Protein AF-A0A537ZPA5-F1 (afdb_monomer_lite)

Foldseek 3Di:
DQADQPVVVVDPDRQQQDDDPNGGLLVLVQVQCVVVPDPADEAEHAPVCQVVPPPHHYQHQPDCPDDVSSVVSCVVGNPDDPDDDDDDSNCSPRHNVVSVVQVVVCVVVVDPDTDDDDDDPDPVVDDDQDADPVRHGD

pLDDT: mean 92.83, std 4.72, range [70.25, 97.94]

Structure (mmCIF, N/CA/C/O backbone):
data_AF-A0A537ZPA5-F1
#
_entry.id   AF-A0A537ZPA5-F1
#
loop_
_atom_site.group_PDB
_atom_site.id
_atom_site.type_symbol
_atom_site.label_atom_id
_atom_site.label_alt_id
_atom_site.label_comp_id
_atom_site.label_asym_id
_atom_site.label_entity_id
_atom_site.label_seq_id
_atom_site.pdbx_PDB_ins_code
_atom_site.Cartn_x
_atom_site.Cartn_y
_atom_site.Cartn_z
_atom_site.occupancy
_atom_site.B_iso_or_equiv
_atom_site.auth_seq_id
_atom_site.auth_comp_id
_atom_site.auth_asym_id
_atom_site.auth_atom_id
_atom_site.pdbx_PDB_model_num
ATOM 1 N N . MET A 1 1 ? 1.629 1.589 -2.776 1.00 92.31 1 MET A N 1
ATOM 2 C CA . MET A 1 1 ? 3.086 1.788 -2.578 1.00 92.31 1 MET A CA 1
ATOM 3 C C . MET A 1 1 ? 3.888 0.804 -3.419 1.00 92.31 1 MET A C 1
ATOM 5 O O . MET A 1 1 ? 3.885 -0.378 -3.099 1.00 92.31 1 MET A O 1
ATOM 9 N N . ALA A 1 2 ? 4.554 1.269 -4.479 1.00 87.06 2 ALA A N 1
ATOM 10 C CA . ALA A 1 2 ? 5.313 0.451 -5.435 1.00 87.06 2 ALA A CA 1
ATOM 11 C C . ALA A 1 2 ? 6.733 0.989 -5.750 1.00 87.06 2 ALA A C 1
ATOM 13 O O . ALA A 1 2 ? 7.391 0.494 -6.665 1.00 87.06 2 ALA A O 1
ATOM 14 N N . ALA A 1 3 ? 7.244 1.956 -4.980 1.00 84.25 3 ALA A N 1
ATOM 15 C CA . ALA A 1 3 ? 8.538 2.607 -5.227 1.00 84.25 3 ALA A CA 1
ATOM 16 C C . ALA A 1 3 ? 9.764 1.919 -4.592 1.00 84.25 3 ALA A C 1
ATOM 18 O O . ALA A 1 3 ? 10.905 2.276 -4.877 1.00 84.25 3 ALA A O 1
ATOM 19 N N . GLY A 1 4 ? 9.558 0.915 -3.733 1.00 82.31 4 GLY A N 1
ATOM 20 C CA . GLY A 1 4 ? 10.661 0.224 -3.061 1.00 82.31 4 GLY A CA 1
ATOM 21 C C . GLY A 1 4 ? 11.538 -0.589 -4.022 1.00 82.31 4 GLY A C 1
ATOM 22 O O . GLY A 1 4 ? 11.024 -1.368 -4.823 1.00 82.31 4 GLY A O 1
ATOM 23 N N . GLN A 1 5 ? 12.863 -0.487 -3.863 1.00 74.12 5 GLN A N 1
ATOM 24 C CA . GLN A 1 5 ? 13.855 -1.130 -4.742 1.00 74.12 5 GLN A CA 1
ATOM 25 C C . GLN A 1 5 ? 13.813 -2.666 -4.746 1.00 74.12 5 GLN A C 1
ATOM 27 O O . GLN A 1 5 ? 14.264 -3.294 -5.695 1.00 74.12 5 GLN A O 1
ATOM 32 N N . GLY A 1 6 ? 13.290 -3.300 -3.690 1.00 81.62 6 GLY A N 1
ATOM 33 C CA . GLY A 1 6 ? 13.121 -4.756 -3.667 1.00 81.62 6 GLY A CA 1
ATOM 34 C C . GLY A 1 6 ? 14.429 -5.552 -3.748 1.00 81.62 6 GLY A C 1
ATOM 35 O O . GLY A 1 6 ? 14.418 -6.658 -4.268 1.00 81.62 6 GLY A O 1
ATOM 36 N N . THR A 1 7 ? 15.540 -5.035 -3.216 1.00 84.81 7 THR A N 1
ATOM 37 C CA . THR A 1 7 ? 16.900 -5.611 -3.348 1.00 84.81 7 THR A CA 1
ATOM 38 C C . THR A 1 7 ? 17.012 -7.096 -2.981 1.00 84.81 7 THR A C 1
ATOM 40 O O . THR A 1 7 ? 17.764 -7.839 -3.608 1.00 84.81 7 THR A O 1
ATOM 43 N N . ARG A 1 8 ? 16.209 -7.568 -2.018 1.00 89.44 8 ARG A N 1
ATOM 44 C CA . ARG A 1 8 ? 16.119 -8.988 -1.628 1.00 89.44 8 ARG A CA 1
ATOM 45 C C . ARG A 1 8 ? 15.651 -9.914 -2.760 1.00 89.44 8 ARG A C 1
ATOM 47 O O . ARG A 1 8 ? 15.945 -11.101 -2.705 1.00 89.44 8 ARG A O 1
ATOM 54 N N . MET A 1 9 ? 14.983 -9.378 -3.785 1.00 90.88 9 MET A N 1
ATOM 55 C CA . MET A 1 9 ? 14.563 -10.118 -4.981 1.00 90.88 9 MET A CA 1
ATOM 56 C C . MET A 1 9 ? 15.737 -10.500 -5.887 1.00 90.88 9 MET A C 1
ATOM 58 O O . MET A 1 9 ? 15.579 -11.403 -6.701 1.00 90.88 9 MET A O 1
ATOM 62 N N . LYS A 1 10 ? 16.892 -9.817 -5.777 1.00 91.44 10 LYS A N 1
ATOM 63 C CA . LYS A 1 10 ? 18.073 -10.025 -6.641 1.00 91.44 10 LYS A CA 1
ATOM 64 C C . LYS A 1 10 ? 17.713 -10.058 -8.137 1.00 91.44 10 LYS A C 1
ATOM 66 O O . LYS A 1 10 ? 18.187 -10.906 -8.885 1.00 91.44 10 LYS A O 1
ATOM 71 N N . SER A 1 11 ? 16.847 -9.137 -8.552 1.00 91.81 11 SER A N 1
ATOM 72 C CA . SER A 1 11 ? 16.268 -9.056 -9.893 1.00 91.81 11 SER A CA 1
ATOM 73 C C . SER A 1 11 ? 16.442 -7.647 -10.448 1.00 91.81 11 SER A C 1
ATOM 75 O O . SER A 1 11 ? 16.362 -6.676 -9.697 1.00 91.81 11 SER A O 1
ATOM 77 N N . ALA A 1 12 ? 16.651 -7.536 -11.761 1.00 89.38 12 ALA A N 1
ATOM 78 C CA . ALA A 1 12 ? 16.603 -6.252 -12.464 1.00 89.38 12 ALA A CA 1
ATOM 79 C C . ALA A 1 12 ? 15.161 -5.735 -12.621 1.00 89.38 12 ALA A C 1
ATOM 81 O O . ALA A 1 12 ? 14.946 -4.543 -12.818 1.00 89.38 12 ALA A O 1
ATOM 82 N N . THR A 1 13 ? 14.167 -6.625 -12.522 1.00 90.56 13 THR A N 1
ATOM 83 C CA . THR A 1 13 ? 12.751 -6.247 -12.530 1.00 90.56 13 THR A CA 1
ATOM 84 C C . THR A 1 13 ? 12.359 -5.720 -11.146 1.00 90.56 13 THR A C 1
ATOM 86 O O . THR A 1 13 ? 12.564 -6.429 -10.155 1.00 90.56 13 THR A O 1
ATOM 89 N N . PRO A 1 14 ? 11.767 -4.515 -11.036 1.00 91.56 14 PRO A N 1
ATOM 90 C CA . PRO A 1 14 ? 11.243 -4.014 -9.770 1.00 91.56 14 PRO A CA 1
ATOM 91 C C . PRO A 1 14 ? 10.267 -5.006 -9.132 1.00 91.56 14 PRO A C 1
ATOM 93 O O . PRO A 1 14 ? 9.397 -5.546 -9.814 1.00 91.56 14 PRO A O 1
ATOM 96 N N . LYS A 1 15 ? 10.365 -5.214 -7.810 1.00 92.94 15 LYS A N 1
ATOM 97 C CA . LYS A 1 15 ? 9.570 -6.216 -7.066 1.00 92.94 15 LYS A CA 1
ATOM 98 C C . LYS A 1 15 ? 8.087 -6.205 -7.448 1.00 92.94 15 LYS A C 1
ATOM 100 O O . LYS A 1 15 ? 7.532 -7.249 -7.750 1.00 92.94 15 LYS A O 1
ATOM 105 N N . HIS A 1 16 ? 7.457 -5.034 -7.466 1.00 93.31 16 HIS A N 1
ATOM 106 C CA . HIS A 1 16 ? 6.016 -4.892 -7.702 1.00 93.31 16 HIS A CA 1
ATOM 107 C C . HIS A 1 16 ? 5.591 -5.198 -9.153 1.00 93.31 16 HIS A C 1
ATOM 109 O O . HIS A 1 16 ? 4.405 -5.384 -9.413 1.00 93.31 16 HIS A O 1
ATOM 115 N N . LEU A 1 17 ? 6.544 -5.279 -10.089 1.00 95.00 17 LEU A N 1
ATOM 116 C CA . LEU A 1 17 ? 6.311 -5.631 -11.492 1.00 95.00 17 LEU A CA 1
ATOM 117 C C . LEU A 1 17 ? 6.540 -7.120 -11.784 1.00 95.00 17 LEU A C 1
ATOM 119 O O . LEU A 1 17 ? 6.245 -7.567 -12.889 1.00 95.00 17 LEU A O 1
ATOM 123 N N . HIS A 1 18 ? 7.031 -7.903 -10.816 1.00 95.81 18 HIS A N 1
ATOM 124 C CA . HIS A 1 18 ? 7.138 -9.350 -10.996 1.00 95.81 18 HIS A CA 1
ATOM 125 C C . HIS A 1 18 ? 5.753 -9.972 -11.249 1.00 95.81 18 HIS A C 1
ATOM 127 O O . HIS A 1 18 ? 4.782 -9.580 -10.591 1.00 95.81 18 HIS A O 1
ATOM 133 N N . PRO A 1 19 ? 5.649 -10.946 -12.171 1.00 95.69 19 PRO A N 1
ATOM 134 C C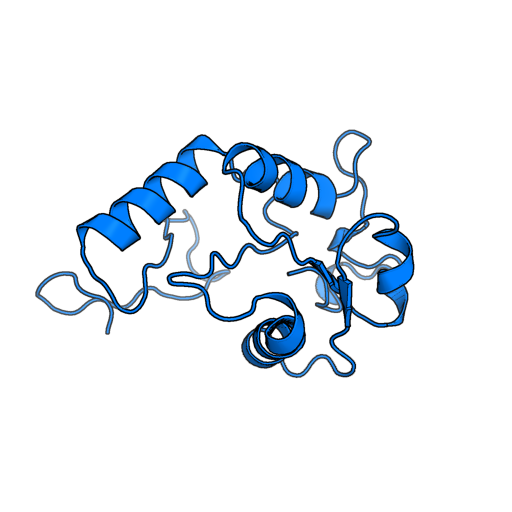A . PRO A 1 19 ? 4.387 -11.601 -12.462 1.00 95.69 19 PRO A CA 1
ATOM 135 C C . PRO A 1 19 ? 4.006 -12.597 -11.359 1.00 95.69 19 PRO A C 1
ATOM 137 O O . PRO A 1 19 ? 4.829 -13.380 -10.887 1.00 95.69 19 PRO A O 1
ATOM 140 N N . LEU A 1 20 ? 2.725 -12.612 -11.009 1.00 96.06 20 LEU A N 1
ATOM 141 C CA . LEU A 1 20 ? 2.061 -13.615 -10.190 1.00 96.06 20 LEU A CA 1
ATOM 142 C C . LEU A 1 20 ? 0.731 -13.966 -10.863 1.00 96.06 20 LEU A C 1
ATOM 144 O O . LEU A 1 20 ? -0.131 -13.101 -11.023 1.00 96.06 20 LEU A O 1
ATOM 148 N N . LEU A 1 21 ? 0.583 -15.230 -11.275 1.00 95.75 21 LEU A N 1
ATOM 149 C CA . LEU A 1 21 ? -0.604 -15.736 -11.983 1.00 95.75 21 LEU A CA 1
ATOM 150 C C . LEU A 1 21 ? -0.979 -14.887 -13.219 1.00 95.75 21 LEU A C 1
ATOM 152 O O . LEU A 1 21 ? -2.143 -14.572 -13.451 1.00 95.75 21 LEU A O 1
ATOM 156 N N . GLY A 1 22 ? 0.028 -14.486 -14.004 1.00 94.94 22 GLY A N 1
ATOM 157 C CA . GLY A 1 22 ? -0.157 -13.735 -15.255 1.00 94.94 22 GLY A CA 1
ATOM 158 C C . GLY A 1 22 ? -0.438 -12.236 -15.094 1.00 94.94 22 GLY A C 1
ATOM 159 O O . GLY A 1 22 ? -0.647 -11.559 -16.095 1.00 94.94 22 GLY A O 1
ATOM 160 N N . ARG A 1 23 ? -0.424 -11.702 -13.867 1.00 94.75 23 ARG A N 1
ATOM 161 C CA . ARG A 1 23 ? -0.587 -10.267 -13.564 1.00 94.75 23 ARG A CA 1
ATOM 162 C C . ARG A 1 23 ? 0.601 -9.757 -12.764 1.00 94.75 23 ARG A C 1
ATOM 164 O O . ARG A 1 23 ? 1.264 -10.550 -12.101 1.00 94.75 23 ARG A O 1
ATOM 171 N N . ARG A 1 24 ? 0.887 -8.456 -12.781 1.00 95.88 24 ARG A N 1
ATOM 172 C CA . ARG A 1 24 ? 1.970 -7.909 -11.947 1.00 95.88 24 ARG A CA 1
ATOM 173 C C . ARG A 1 24 ? 1.551 -7.965 -10.482 1.00 95.88 24 ARG A C 1
ATOM 175 O O . ARG A 1 24 ? 0.369 -7.821 -10.176 1.00 95.88 24 ARG A O 1
ATOM 182 N N . LEU A 1 25 ? 2.502 -8.120 -9.562 1.00 95.69 25 LEU A N 1
ATOM 183 C CA . LEU A 1 25 ? 2.211 -8.090 -8.122 1.00 95.69 25 LEU A CA 1
ATOM 184 C C . LEU A 1 25 ? 1.414 -6.841 -7.711 1.00 95.69 25 LEU A C 1
ATOM 186 O O . LEU A 1 25 ? 0.449 -6.957 -6.959 1.00 95.69 25 LEU A O 1
ATOM 190 N N . ALA A 1 26 ? 1.757 -5.677 -8.269 1.00 96.19 26 ALA A N 1
ATOM 191 C CA . ALA A 1 26 ? 1.044 -4.432 -8.009 1.00 96.19 26 ALA A CA 1
ATOM 192 C C . ALA A 1 26 ? -0.421 -4.449 -8.457 1.00 96.19 26 ALA A C 1
ATOM 194 O O . ALA A 1 26 ? -1.257 -3.844 -7.787 1.00 96.19 26 ALA A O 1
ATOM 195 N N . ASP A 1 27 ? -0.741 -5.151 -9.548 1.00 96.50 27 ASP A N 1
ATOM 196 C CA . ASP A 1 27 ? -2.104 -5.197 -10.084 1.00 96.50 27 ASP A CA 1
ATOM 197 C C . ASP A 1 27 ? -3.056 -5.854 -9.089 1.00 96.50 27 ASP A C 1
ATOM 199 O O . ASP A 1 27 ? -4.181 -5.400 -8.931 1.00 96.50 27 ASP A O 1
ATOM 203 N N . TRP A 1 28 ? -2.600 -6.864 -8.343 1.00 97.50 28 TRP A N 1
ATOM 204 C CA . TRP A 1 28 ? -3.413 -7.495 -7.302 1.00 97.50 28 TRP A CA 1
ATOM 205 C C . TRP A 1 28 ? -3.820 -6.510 -6.201 1.00 97.50 28 TRP A C 1
ATOM 207 O O . TRP A 1 28 ? -4.973 -6.505 -5.779 1.00 97.50 28 TRP A O 1
ATOM 217 N N . ALA A 1 29 ? -2.905 -5.637 -5.772 1.00 96.12 29 ALA A N 1
ATOM 218 C CA . ALA A 1 29 ? -3.213 -4.608 -4.781 1.00 96.12 29 ALA A CA 1
ATOM 219 C C . ALA A 1 29 ? -4.128 -3.511 -5.353 1.00 96.12 29 ALA A C 1
ATOM 221 O O . ALA A 1 29 ? -5.045 -3.062 -4.671 1.00 96.12 29 ALA A O 1
ATOM 222 N N . ILE A 1 30 ? -3.906 -3.101 -6.606 1.00 96.50 30 ILE A N 1
ATOM 223 C CA . ILE A 1 30 ? -4.742 -2.108 -7.293 1.00 96.50 30 ILE A CA 1
ATOM 224 C C . ILE A 1 30 ? -6.180 -2.629 -7.425 1.00 96.50 30 ILE A C 1
ATOM 226 O O . ILE A 1 30 ? -7.120 -1.949 -7.021 1.00 96.50 30 ILE A O 1
ATOM 230 N N . GLU A 1 31 ? -6.355 -3.859 -7.907 1.00 96.38 31 GLU A N 1
ATOM 231 C CA . GLU A 1 31 ? -7.668 -4.497 -8.055 1.00 96.38 31 GLU A CA 1
ATOM 232 C C . GLU A 1 31 ? -8.347 -4.785 -6.708 1.00 96.38 31 GLU A C 1
ATOM 234 O O . GLU A 1 31 ? -9.572 -4.809 -6.633 1.00 96.38 31 GLU A O 1
ATOM 239 N N . ALA A 1 32 ? -7.584 -4.954 -5.623 1.00 97.31 32 ALA A N 1
ATOM 240 C CA . ALA A 1 32 ? -8.154 -5.055 -4.282 1.00 97.31 32 ALA A CA 1
ATOM 241 C C . ALA A 1 32 ? -8.729 -3.716 -3.783 1.00 97.31 32 ALA A C 1
ATOM 243 O O . ALA A 1 32 ? -9.700 -3.716 -3.026 1.00 97.31 32 ALA A O 1
ATOM 244 N N . VAL A 1 33 ? -8.145 -2.587 -4.200 1.00 97.38 33 VAL A N 1
ATOM 245 C CA . VAL A 1 33 ? -8.557 -1.238 -3.781 1.00 97.38 33 VAL A CA 1
ATOM 246 C C . VAL A 1 33 ? -9.681 -0.680 -4.655 1.00 97.38 33 VAL A C 1
ATOM 248 O O . VAL A 1 33 ? -10.583 -0.047 -4.118 1.00 97.38 33 VAL A O 1
ATOM 251 N N . ARG A 1 34 ? -9.683 -0.920 -5.976 1.00 96.56 34 ARG A N 1
ATOM 252 C CA . ARG A 1 34 ? -10.684 -0.341 -6.904 1.00 96.56 34 ARG A CA 1
ATOM 253 C C . ARG A 1 34 ? -12.146 -0.471 -6.441 1.00 96.56 34 ARG A C 1
ATOM 255 O O . ARG A 1 34 ? -12.850 0.529 -6.522 1.00 96.56 34 ARG A O 1
ATOM 262 N N . PRO A 1 35 ? -12.623 -1.624 -5.925 1.00 97.75 35 PRO A N 1
ATOM 263 C CA . PRO A 1 35 ? -14.020 -1.777 -5.511 1.00 97.75 35 PRO A CA 1
ATOM 264 C C . PRO A 1 35 ? -14.413 -0.966 -4.270 1.00 97.75 35 PRO A C 1
ATOM 266 O O . PRO A 1 35 ? -15.580 -0.990 -3.884 1.00 97.75 35 PRO A O 1
ATOM 269 N N . LEU A 1 36 ? -13.457 -0.323 -3.590 1.00 96.69 36 LEU A N 1
ATOM 270 C CA . LEU A 1 36 ? -13.742 0.625 -2.511 1.00 96.69 36 LEU A CA 1
ATOM 271 C C . LEU A 1 36 ? -14.136 2.007 -3.053 1.00 96.69 36 LEU A C 1
ATOM 273 O O . LEU A 1 36 ? -14.576 2.828 -2.260 1.00 96.69 36 LEU A O 1
ATOM 277 N N . GLU A 1 37 ? -13.980 2.239 -4.362 1.00 95.88 37 GLU A N 1
ATOM 278 C CA . GLU A 1 37 ? -14.337 3.485 -5.051 1.00 95.88 37 GLU A CA 1
ATOM 279 C C . GLU A 1 37 ? -13.716 4.731 -4.389 1.00 95.88 37 GLU A C 1
ATOM 281 O O . GLU A 1 37 ? -14.438 5.646 -4.003 1.00 95.88 37 GLU A O 1
ATOM 286 N N . PRO A 1 38 ? -12.378 4.777 -4.205 1.00 95.06 38 PRO A N 1
ATOM 287 C CA . PRO A 1 38 ? -11.743 5.952 -3.624 1.00 95.06 38 PRO A CA 1
ATOM 288 C C . PRO A 1 38 ? -11.832 7.148 -4.581 1.00 95.06 38 PRO A C 1
ATOM 290 O O . PRO A 1 38 ? -11.651 6.980 -5.790 1.00 95.06 38 PRO A O 1
ATOM 293 N N . ASP A 1 39 ? -11.995 8.355 -4.035 1.00 94.00 39 ASP A N 1
ATOM 294 C CA . ASP A 1 39 ? -11.972 9.606 -4.814 1.00 94.00 39 ASP A CA 1
ATOM 295 C C . ASP A 1 39 ? -10.654 9.767 -5.589 1.00 94.00 39 ASP A C 1
ATOM 297 O O . ASP A 1 39 ? -10.620 10.245 -6.725 1.00 94.00 39 ASP A O 1
ATOM 301 N N . HIS A 1 40 ? -9.557 9.296 -4.985 1.00 94.56 40 HIS A N 1
ATOM 302 C CA . HIS A 1 40 ? -8.219 9.310 -5.558 1.00 94.56 40 HIS A CA 1
ATOM 303 C C . HIS A 1 40 ? -7.552 7.934 -5.440 1.00 94.56 40 HIS A C 1
ATOM 305 O O . HIS A 1 40 ? -7.400 7.384 -4.348 1.00 94.56 40 HIS A O 1
ATOM 311 N N . LEU A 1 41 ? -7.081 7.391 -6.568 1.00 95.88 41 LEU A N 1
ATOM 312 C CA . LEU A 1 41 ? -6.277 6.168 -6.620 1.00 95.88 41 LEU A CA 1
ATOM 313 C C . LEU A 1 41 ? -4.876 6.485 -7.148 1.00 95.88 41 LEU A C 1
ATOM 315 O O . LEU A 1 41 ? -4.670 6.603 -8.355 1.00 95.88 41 LEU A O 1
ATOM 319 N N . VAL A 1 42 ? -3.910 6.597 -6.235 1.00 97.38 42 VAL A N 1
ATOM 320 C CA . VAL A 1 42 ? -2.538 7.020 -6.552 1.00 97.38 42 VAL A CA 1
ATOM 321 C C . VAL A 1 42 ? -1.555 5.866 -6.376 1.00 97.38 42 VAL A C 1
ATOM 323 O O . VAL A 1 42 ? -1.427 5.279 -5.297 1.00 97.38 42 VAL A O 1
ATOM 326 N N . VAL A 1 43 ? -0.801 5.556 -7.430 1.00 97.44 43 VAL A N 1
ATOM 327 C CA . VAL A 1 43 ? 0.309 4.603 -7.366 1.00 97.44 43 VAL A CA 1
ATOM 328 C C . VAL A 1 43 ? 1.607 5.360 -7.124 1.00 97.44 43 VAL A C 1
ATOM 330 O O . VAL A 1 43 ? 2.066 6.117 -7.969 1.00 97.44 43 VAL A O 1
ATOM 333 N N . VAL A 1 44 ? 2.244 5.123 -5.978 1.00 97.06 44 VAL A N 1
ATOM 334 C CA . VAL A 1 44 ? 3.596 5.640 -5.725 1.00 97.06 44 VAL A CA 1
ATOM 335 C C . VAL A 1 44 ? 4.632 4.718 -6.366 1.00 97.06 44 VAL A C 1
ATOM 337 O O . VAL A 1 44 ? 4.725 3.560 -5.953 1.00 97.06 44 VAL A O 1
ATOM 340 N N . ALA A 1 45 ? 5.426 5.205 -7.317 1.00 96.25 45 ALA A N 1
ATOM 341 C CA . ALA A 1 45 ? 6.434 4.431 -8.048 1.00 96.25 45 ALA A CA 1
ATOM 342 C C . ALA A 1 45 ? 7.811 5.119 -8.044 1.00 96.25 45 ALA A C 1
ATOM 344 O O . ALA A 1 45 ? 7.922 6.315 -7.779 1.00 96.25 45 ALA A O 1
ATOM 345 N N . SER A 1 46 ? 8.873 4.359 -8.327 1.00 93.88 46 SER A N 1
ATOM 346 C CA . SER A 1 46 ? 10.191 4.944 -8.604 1.00 93.88 46 SER A CA 1
ATOM 347 C C . SER A 1 46 ? 10.215 5.526 -10.026 1.00 93.88 46 SER A C 1
ATOM 349 O O . SER A 1 46 ? 9.397 5.111 -10.853 1.00 93.88 46 SER A O 1
ATOM 351 N N . PRO A 1 47 ? 11.165 6.417 -10.371 1.00 93.50 47 PRO A N 1
ATOM 352 C CA . PRO A 1 47 ? 11.231 7.006 -11.708 1.00 93.50 47 PRO A CA 1
ATOM 353 C C . PRO A 1 47 ? 11.309 5.954 -12.821 1.00 93.50 47 PRO A C 1
ATOM 355 O O . PRO A 1 47 ? 10.679 6.100 -13.856 1.00 93.50 47 PRO A O 1
ATOM 358 N N . GLN A 1 48 ? 12.027 4.853 -12.583 1.00 90.69 48 GLN A N 1
ATOM 359 C CA . GLN A 1 48 ? 12.223 3.777 -13.562 1.00 90.69 48 GLN A CA 1
ATOM 360 C C . GLN A 1 48 ? 11.000 2.863 -13.725 1.00 90.69 48 GLN A C 1
ATOM 362 O O . GLN A 1 48 ? 10.955 2.070 -14.659 1.00 90.69 48 GLN A O 1
ATOM 367 N N . ALA A 1 49 ? 10.043 2.915 -12.794 1.00 93.31 49 ALA A N 1
ATOM 368 C CA . ALA A 1 49 ? 8.854 2.065 -12.796 1.00 93.31 49 ALA A CA 1
ATOM 369 C C . ALA A 1 49 ? 7.563 2.846 -13.081 1.00 93.31 49 ALA A C 1
ATOM 371 O O . ALA A 1 49 ? 6.507 2.225 -13.178 1.00 93.31 49 ALA A O 1
ATOM 372 N N . ALA A 1 50 ? 7.629 4.177 -13.193 1.00 94.62 50 ALA A N 1
ATOM 373 C CA . ALA A 1 50 ? 6.462 5.037 -13.368 1.00 94.62 50 ALA A CA 1
ATOM 374 C C . ALA A 1 50 ? 5.678 4.686 -14.642 1.00 94.62 50 ALA A C 1
ATOM 376 O O . ALA A 1 50 ? 4.476 4.443 -14.563 1.00 94.62 50 ALA A O 1
ATOM 377 N N . ASP A 1 51 ? 6.379 4.531 -15.769 1.00 94.94 51 ASP A N 1
ATOM 378 C CA . ASP A 1 51 ? 5.783 4.222 -17.078 1.00 94.94 51 ASP A CA 1
ATOM 379 C C . ASP A 1 51 ? 5.056 2.872 -17.110 1.00 94.94 51 ASP A C 1
ATOM 381 O O . ASP A 1 51 ? 4.184 2.641 -17.943 1.00 94.94 51 ASP A O 1
ATOM 385 N N . ALA A 1 52 ? 5.370 1.962 -16.180 1.00 94.75 52 ALA A N 1
ATOM 386 C CA . ALA A 1 52 ? 4.648 0.702 -16.087 1.00 94.75 52 ALA A CA 1
ATOM 387 C C . ALA A 1 52 ? 3.181 0.921 -15.683 1.00 94.75 52 ALA A C 1
ATOM 389 O O . ALA A 1 52 ? 2.335 0.085 -15.986 1.00 94.75 52 ALA A O 1
ATOM 390 N N . PHE A 1 53 ? 2.855 2.011 -14.993 1.00 95.69 53 PHE A N 1
ATOM 391 C CA . PHE A 1 53 ? 1.515 2.293 -14.476 1.00 95.69 53 PHE A CA 1
ATOM 392 C C . PHE A 1 53 ? 0.736 3.284 -15.349 1.00 95.69 53 PHE A C 1
ATOM 394 O O . PHE A 1 53 ? -0.078 4.046 -14.829 1.00 95.69 53 PHE A O 1
ATOM 401 N N . ASP A 1 54 ? 0.973 3.261 -16.663 1.00 90.88 54 ASP A N 1
ATOM 402 C CA . ASP A 1 54 ? 0.241 4.086 -17.624 1.00 90.88 54 ASP A CA 1
ATOM 403 C C . ASP A 1 54 ? -1.287 3.939 -17.473 1.00 90.88 54 ASP A C 1
ATOM 405 O O . ASP A 1 54 ? -1.813 2.866 -17.158 1.00 90.88 54 ASP A O 1
ATOM 409 N N . GLY A 1 55 ? -1.999 5.053 -17.645 1.00 93.62 55 GLY A N 1
ATOM 410 C CA . GLY A 1 55 ? -3.440 5.159 -17.400 1.00 93.62 55 GLY A CA 1
ATOM 411 C C . GLY A 1 55 ? -3.858 5.272 -15.925 1.00 93.62 55 GLY A C 1
ATOM 412 O O . GLY A 1 55 ? -5.056 5.340 -15.648 1.00 93.62 55 GLY A O 1
ATOM 413 N N . LEU A 1 56 ? -2.916 5.310 -14.975 1.00 96.12 56 LEU A N 1
ATOM 414 C CA . LEU A 1 56 ? -3.176 5.597 -13.558 1.00 96.12 56 LEU A CA 1
ATOM 415 C C . LEU A 1 56 ? -2.533 6.919 -13.137 1.00 96.12 56 LEU A C 1
ATOM 417 O O . LEU A 1 56 ? -1.573 7.391 -13.741 1.00 96.12 56 LEU A O 1
ATOM 421 N N . THR A 1 57 ? -3.020 7.497 -12.040 1.00 97.06 57 THR A N 1
ATOM 422 C CA . THR A 1 57 ? -2.317 8.595 -11.374 1.00 97.06 57 THR A CA 1
ATOM 423 C C . THR A 1 57 ? -1.077 8.043 -10.677 1.00 97.06 57 THR A C 1
ATOM 425 O O . THR A 1 57 ? -1.181 7.207 -9.773 1.00 97.06 57 THR A O 1
ATOM 428 N N . VAL A 1 58 ? 0.101 8.515 -11.087 1.00 97.62 58 VAL A N 1
ATOM 429 C CA . VAL A 1 58 ? 1.387 8.057 -10.552 1.00 97.62 58 VAL A CA 1
ATOM 430 C C . VAL A 1 58 ? 2.094 9.187 -9.816 1.00 97.62 58 VAL A C 1
ATOM 432 O O . VAL A 1 58 ? 2.437 10.213 -10.398 1.00 97.62 58 VAL A O 1
ATOM 435 N N . ALA A 1 59 ? 2.372 8.957 -8.536 1.00 97.12 59 ALA A N 1
ATOM 436 C CA . ALA A 1 59 ? 3.269 9.782 -7.743 1.00 97.12 59 ALA A CA 1
ATOM 437 C C . ALA A 1 59 ? 4.688 9.209 -7.819 1.00 97.12 59 ALA A C 1
ATOM 439 O O . ALA A 1 59 ? 4.912 8.034 -7.520 1.00 97.12 59 ALA A O 1
ATOM 440 N N . VAL A 1 60 ? 5.663 10.023 -8.223 1.00 96.56 60 VAL A N 1
ATOM 441 C CA . VAL A 1 60 ? 7.048 9.561 -8.379 1.00 96.56 60 VAL A CA 1
ATOM 442 C C . VAL A 1 60 ? 7.856 9.873 -7.122 1.00 96.56 60 VAL A C 1
ATOM 444 O O . VAL A 1 60 ? 8.183 11.029 -6.850 1.00 96.56 60 VAL A O 1
ATOM 447 N N . GLN A 1 61 ? 8.253 8.830 -6.393 1.00 95.75 61 GLN A N 1
ATOM 448 C CA . GLN A 1 61 ? 9.256 8.935 -5.336 1.00 95.75 61 GLN A CA 1
ATOM 449 C C . GLN A 1 61 ? 10.646 8.980 -5.982 1.00 95.75 61 GLN A C 1
ATOM 451 O O . GLN A 1 61 ? 11.148 7.959 -6.448 1.00 95.75 61 GLN A O 1
ATOM 456 N N . ARG A 1 62 ? 11.276 10.159 -6.014 1.00 92.69 62 ARG A N 1
ATOM 457 C CA . ARG A 1 62 ? 12.575 10.361 -6.686 1.00 92.69 62 ARG A CA 1
ATOM 458 C C . ARG A 1 62 ? 13.717 9.578 -6.041 1.00 92.69 62 ARG A C 1
ATOM 460 O O . ARG A 1 62 ? 14.525 8.989 -6.753 1.00 92.69 62 ARG A O 1
ATOM 467 N N . GLU A 1 63 ? 13.759 9.558 -4.713 1.00 91.00 63 GLU A N 1
ATOM 468 C CA . GLU A 1 63 ? 14.788 8.883 -3.924 1.00 91.00 63 GLU A CA 1
ATOM 469 C C . GLU A 1 63 ? 14.132 7.921 -2.928 1.00 91.00 63 GLU A C 1
ATOM 471 O O . GLU A 1 63 ? 13.133 8.280 -2.311 1.00 91.00 63 GLU A O 1
ATOM 476 N N . PRO A 1 64 ? 14.657 6.700 -2.730 1.00 87.50 64 PRO A N 1
ATOM 477 C CA . PRO A 1 64 ? 14.032 5.697 -1.870 1.00 87.50 64 PRO A CA 1
ATOM 478 C C . PRO A 1 64 ? 14.316 5.961 -0.378 1.00 87.50 64 PRO A C 1
ATOM 480 O O . PRO A 1 64 ? 14.929 5.138 0.300 1.00 87.50 64 PRO A O 1
ATOM 483 N N . LEU A 1 65 ? 1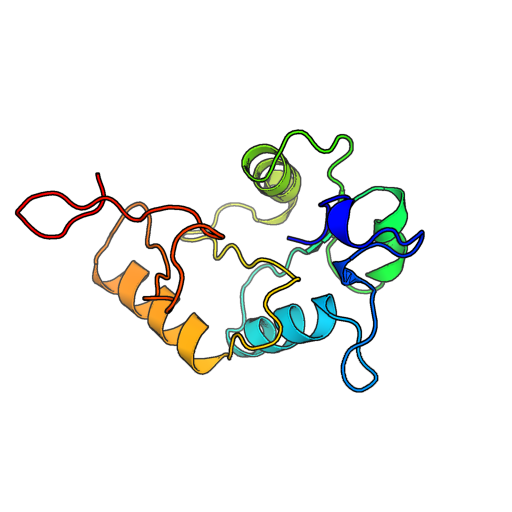3.845 7.092 0.152 1.00 91.62 65 LEU A N 1
ATOM 484 C CA . LEU A 1 65 ? 14.074 7.541 1.536 1.00 91.62 65 LEU A CA 1
ATOM 485 C C . LEU A 1 65 ? 13.146 6.871 2.571 1.00 91.62 65 LEU A C 1
ATOM 487 O O . LEU A 1 65 ? 13.069 7.293 3.722 1.00 91.62 65 LEU A O 1
ATOM 491 N N . GLY A 1 66 ? 12.437 5.815 2.171 1.00 89.88 66 GLY A N 1
ATOM 492 C CA . GLY A 1 66 ? 11.529 5.048 3.024 1.00 89.88 66 GLY A CA 1
ATOM 493 C C . GLY A 1 66 ? 10.050 5.245 2.687 1.00 89.88 66 GLY A C 1
ATOM 494 O O . GLY A 1 66 ? 9.683 5.932 1.733 1.00 89.88 66 GLY A O 1
ATOM 495 N N . THR A 1 67 ? 9.184 4.588 3.462 1.00 91.00 67 THR A N 1
ATOM 496 C CA . THR A 1 67 ? 7.732 4.557 3.222 1.00 91.00 67 THR A CA 1
ATOM 497 C C . THR A 1 67 ? 7.049 5.887 3.521 1.00 91.00 67 THR A C 1
ATOM 499 O O . THR A 1 67 ? 6.141 6.256 2.786 1.00 91.00 67 THR A O 1
ATOM 502 N N . GLY A 1 68 ? 7.495 6.624 4.542 1.00 93.00 68 GLY A N 1
ATOM 503 C CA . GLY A 1 68 ? 6.951 7.949 4.863 1.00 93.00 68 GLY A CA 1
ATOM 504 C C . GLY A 1 68 ? 7.176 8.962 3.738 1.00 93.00 68 GLY A C 1
ATOM 505 O O . GLY A 1 68 ? 6.240 9.632 3.316 1.00 93.00 68 GLY A O 1
ATOM 506 N N . ASP A 1 69 ? 8.389 9.009 3.180 1.00 93.81 69 ASP A N 1
ATOM 507 C CA . ASP A 1 69 ? 8.694 9.842 2.009 1.00 93.81 69 ASP A CA 1
ATOM 508 C C . ASP A 1 69 ? 7.884 9.423 0.774 1.00 93.81 69 ASP A C 1
ATOM 510 O O . ASP A 1 69 ? 7.358 10.261 0.044 1.00 93.81 69 ASP A O 1
ATOM 514 N N . ALA A 1 70 ? 7.703 8.118 0.582 1.00 94.06 70 ALA A N 1
ATOM 515 C CA . ALA A 1 70 ? 6.869 7.610 -0.492 1.00 94.06 70 ALA A CA 1
ATOM 516 C C . ALA A 1 70 ? 5.402 8.068 -0.338 1.00 94.06 70 ALA A C 1
ATOM 518 O O . ALA A 1 70 ? 4.801 8.488 -1.322 1.00 94.06 70 ALA A O 1
ATOM 519 N N . VAL A 1 71 ? 4.833 8.058 0.875 1.00 94.44 71 VAL A N 1
ATOM 520 C CA . VAL A 1 71 ? 3.477 8.590 1.121 1.00 94.44 71 VAL A CA 1
ATOM 521 C C . VAL A 1 71 ? 3.439 10.095 0.853 1.00 94.44 71 VAL A C 1
ATOM 523 O O . VAL A 1 71 ? 2.553 10.556 0.142 1.00 94.44 71 VAL A O 1
ATOM 526 N N . ARG A 1 72 ? 4.442 10.847 1.323 1.00 94.06 72 ARG A N 1
ATOM 527 C CA . ARG A 1 72 ? 4.565 12.289 1.060 1.00 94.06 72 ARG A CA 1
ATOM 528 C C . ARG A 1 72 ? 4.586 12.616 -0.434 1.00 94.06 72 ARG A C 1
ATOM 530 O O . ARG A 1 72 ? 3.984 13.595 -0.846 1.00 94.06 72 ARG A O 1
ATOM 537 N N . SER A 1 73 ? 5.215 11.787 -1.271 1.00 95.56 73 SER A N 1
ATOM 538 C CA . SER A 1 73 ? 5.227 12.014 -2.727 1.00 95.56 73 SER A CA 1
ATOM 539 C C . SER A 1 73 ? 3.831 11.997 -3.372 1.00 95.56 73 SER A C 1
ATOM 541 O O . SER A 1 73 ? 3.660 12.556 -4.454 1.00 95.56 73 SER A O 1
ATOM 543 N N . ALA A 1 74 ? 2.840 11.380 -2.715 1.00 95.62 74 ALA A N 1
ATOM 544 C CA . ALA A 1 74 ? 1.455 11.334 -3.173 1.00 95.62 74 ALA A CA 1
ATOM 545 C C . ALA A 1 74 ? 0.615 12.545 -2.736 1.00 95.62 74 ALA A C 1
ATOM 547 O O . ALA A 1 74 ? -0.467 12.732 -3.287 1.00 95.62 74 ALA A O 1
ATOM 548 N N . GLU A 1 75 ? 1.101 13.371 -1.801 1.00 93.75 75 GLU A N 1
ATOM 549 C CA . GLU A 1 75 ? 0.392 14.543 -1.257 1.00 93.75 75 GLU A CA 1
ATOM 550 C C . GLU A 1 75 ? -0.225 15.446 -2.346 1.00 93.75 75 GLU A C 1
ATOM 552 O O . GLU A 1 75 ? -1.414 15.748 -2.245 1.00 93.75 75 GLU A O 1
ATOM 557 N N . PRO A 1 76 ? 0.474 15.792 -3.451 1.00 94.38 76 PRO A N 1
ATOM 558 C CA . PRO A 1 76 ? -0.096 16.662 -4.485 1.00 94.38 76 PRO A CA 1
ATOM 559 C C . PRO A 1 76 ? -1.288 16.065 -5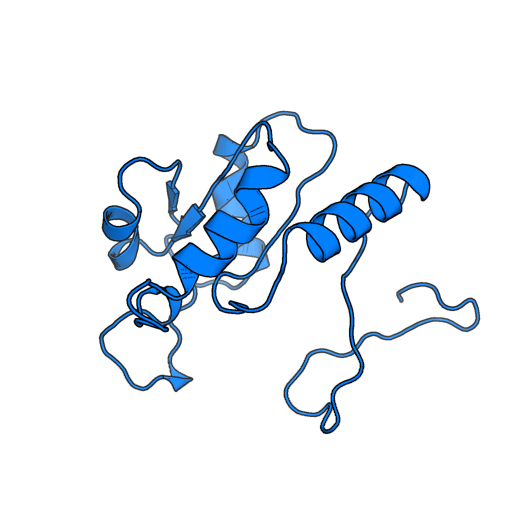.250 1.00 94.38 76 PRO A C 1
ATOM 561 O O . PRO A 1 76 ? -1.933 16.776 -6.016 1.00 94.38 76 PRO A O 1
ATOM 564 N N . PHE A 1 77 ? -1.550 14.764 -5.101 1.00 94.69 77 PHE A N 1
ATOM 565 C CA . PHE A 1 77 ? -2.557 14.026 -5.867 1.00 94.69 77 PHE A CA 1
ATOM 566 C C . PHE A 1 77 ? -3.781 13.619 -5.044 1.00 94.69 77 PHE A C 1
ATOM 568 O O . PHE A 1 77 ? -4.764 13.174 -5.633 1.00 94.69 77 PHE A O 1
ATOM 575 N N . VAL A 1 78 ? -3.713 13.712 -3.713 1.00 87.75 78 VAL A N 1
ATOM 576 C CA . VAL A 1 78 ? -4.784 13.250 -2.810 1.00 87.75 78 VAL A CA 1
ATOM 577 C C . VAL A 1 78 ? -5.703 14.373 -2.326 1.00 87.75 78 VAL A C 1
ATOM 579 O O . VAL A 1 78 ? -6.779 14.072 -1.822 1.00 87.75 78 VAL A O 1
ATOM 582 N N . GLY A 1 79 ? -5.315 15.639 -2.526 1.00 82.81 79 GLY A N 1
ATOM 583 C CA . GLY A 1 79 ? -6.137 16.807 -2.200 1.00 82.81 79 GLY A CA 1
ATOM 584 C C . GLY A 1 79 ? -6.548 16.886 -0.725 1.00 82.81 79 GLY A C 1
ATOM 585 O O . GLY A 1 79 ? -5.922 16.277 0.144 1.00 82.81 79 GLY A O 1
ATOM 586 N N . ASP A 1 80 ? -7.617 17.637 -0.462 1.00 86.06 80 ASP A N 1
ATOM 587 C CA . ASP A 1 80 ? -8.268 17.671 0.848 1.00 86.06 80 ASP A CA 1
ATOM 588 C C . ASP A 1 80 ? -9.179 16.443 0.978 1.00 86.06 80 ASP A C 1
ATOM 590 O O . ASP A 1 80 ? -10.292 16.418 0.453 1.00 86.06 80 ASP A O 1
ATOM 594 N N . THR A 1 81 ? -8.688 15.400 1.650 1.00 87.88 81 THR A N 1
ATOM 595 C CA . THR A 1 81 ? -9.435 14.162 1.914 1.00 87.88 81 THR A CA 1
ATOM 596 C C . THR A 1 81 ? -9.518 13.872 3.410 1.00 87.88 81 THR A C 1
ATOM 598 O O . THR A 1 81 ? -8.580 14.145 4.158 1.00 87.88 81 THR A O 1
ATOM 601 N N . ASP A 1 82 ? -10.629 13.272 3.844 1.00 88.31 82 ASP A N 1
ATOM 602 C CA . ASP A 1 82 ? -10.858 12.930 5.253 1.00 88.31 82 ASP A CA 1
ATOM 603 C C . ASP A 1 82 ? -9.959 11.786 5.739 1.00 88.31 82 ASP A C 1
ATOM 605 O O . ASP A 1 82 ? -9.610 11.709 6.915 1.00 88.31 82 ASP A O 1
ATOM 609 N N . SER A 1 83 ? -9.615 10.848 4.850 1.00 93.44 83 SER A N 1
ATOM 610 C CA . SER A 1 83 ? -8.850 9.653 5.216 1.00 93.44 83 SER A CA 1
ATOM 611 C C . SER A 1 83 ? -8.068 9.098 4.031 1.00 93.44 83 SER A C 1
ATOM 613 O O . SER A 1 83 ? -8.568 9.044 2.909 1.00 93.44 83 SER A O 1
ATOM 615 N N . VAL A 1 84 ? -6.847 8.625 4.290 1.00 95.62 84 VAL A N 1
ATOM 616 C CA . VAL A 1 84 ? -5.972 8.025 3.274 1.00 95.62 84 VAL A CA 1
ATOM 617 C C . VAL A 1 84 ? -5.712 6.562 3.616 1.00 95.62 84 VAL A C 1
ATOM 619 O O . VAL A 1 84 ? -5.131 6.243 4.653 1.00 95.62 84 VAL A O 1
ATOM 622 N N . LEU A 1 85 ? -6.081 5.658 2.705 1.00 96.88 85 LEU A N 1
ATOM 623 C CA . LEU A 1 85 ? -5.734 4.242 2.801 1.00 96.88 85 LEU A CA 1
ATOM 624 C C . LEU A 1 85 ? -4.385 3.975 2.118 1.00 96.88 85 LEU A C 1
ATOM 626 O O . LEU A 1 85 ? -4.258 4.054 0.897 1.00 96.88 85 LEU A O 1
ATOM 630 N N . VAL A 1 86 ? -3.376 3.584 2.899 1.00 96.69 86 VAL A N 1
ATOM 631 C CA . VAL A 1 86 ? -2.048 3.231 2.377 1.00 96.69 86 VAL A CA 1
ATOM 632 C C . VAL A 1 86 ? -1.915 1.714 2.241 1.00 96.69 86 VAL A C 1
ATOM 634 O O . VAL A 1 86 ? -1.899 0.989 3.233 1.00 96.69 86 VAL A O 1
ATOM 637 N N . VAL A 1 87 ? -1.755 1.225 1.006 1.00 96.44 87 VAL A N 1
ATOM 638 C CA . VAL A 1 87 ? -1.582 -0.209 0.706 1.00 96.44 87 VAL A CA 1
ATOM 639 C C . VAL A 1 87 ? -0.225 -0.480 0.058 1.00 96.44 87 VAL A C 1
ATOM 641 O O . VAL A 1 87 ? 0.196 0.210 -0.879 1.00 96.44 87 VAL A O 1
ATOM 644 N N . SER A 1 88 ? 0.472 -1.514 0.529 1.00 93.06 88 SER A N 1
ATOM 645 C CA . SER A 1 88 ? 1.715 -1.977 -0.090 1.00 93.06 88 SER A CA 1
ATOM 646 C C . SER A 1 88 ? 1.440 -2.894 -1.283 1.00 93.06 88 SER A C 1
ATOM 648 O O . SER A 1 88 ? 0.650 -3.830 -1.188 1.00 93.06 88 SER A O 1
ATOM 650 N N . ALA A 1 89 ? 2.108 -2.650 -2.413 1.00 92.38 89 ALA A N 1
ATOM 651 C CA . ALA A 1 89 ? 1.854 -3.347 -3.678 1.00 92.38 89 ALA A CA 1
ATOM 652 C C . ALA A 1 89 ? 2.492 -4.752 -3.761 1.00 92.38 89 ALA A C 1
ATOM 654 O O . ALA A 1 89 ? 2.553 -5.354 -4.828 1.00 92.38 89 ALA A O 1
ATOM 655 N N . ASP A 1 90 ? 3.029 -5.259 -2.653 1.00 90.69 90 ASP A N 1
ATOM 656 C CA . ASP A 1 90 ? 3.653 -6.580 -2.519 1.00 90.69 90 ASP A CA 1
ATOM 657 C C . ASP A 1 90 ? 2.849 -7.549 -1.640 1.00 90.69 90 ASP A C 1
ATOM 659 O O . ASP A 1 90 ? 3.341 -8.630 -1.325 1.00 90.69 90 ASP A O 1
ATOM 663 N N . HIS A 1 91 ? 1.620 -7.182 -1.267 1.00 90.81 91 HIS A N 1
ATOM 664 C CA . HIS A 1 91 ? 0.685 -8.030 -0.526 1.00 90.81 91 HIS A CA 1
ATOM 665 C C . HIS A 1 91 ? -0.477 -8.458 -1.443 1.00 90.81 91 HIS A C 1
ATOM 667 O O . HIS A 1 91 ? -1.593 -7.957 -1.299 1.00 90.81 91 HIS A O 1
ATOM 673 N N . PRO A 1 92 ? -0.251 -9.384 -2.397 1.00 93.44 92 PRO A N 1
ATOM 674 C CA . PRO A 1 92 ? -1.231 -9.717 -3.438 1.00 93.44 92 PRO A CA 1
ATOM 675 C C . PRO A 1 92 ? -2.483 -10.436 -2.913 1.00 93.44 92 PRO A C 1
ATOM 677 O O . PRO A 1 92 ? -3.441 -10.612 -3.655 1.00 93.44 92 PRO A O 1
ATOM 680 N N . LEU A 1 93 ? -2.477 -10.877 -1.652 1.00 94.69 93 LEU A N 1
ATOM 681 C CA . LEU A 1 93 ? -3.591 -11.591 -1.024 1.00 94.69 93 LEU A CA 1
ATOM 682 C C . LEU A 1 93 ? -4.542 -10.670 -0.245 1.00 94.69 93 LEU A C 1
ATOM 684 O O . LEU A 1 93 ? -5.503 -11.156 0.353 1.00 94.69 93 LEU A O 1
ATOM 688 N N . LEU A 1 94 ? -4.291 -9.355 -0.222 1.00 95.38 94 LEU A N 1
ATOM 689 C CA . LEU A 1 94 ? -5.257 -8.408 0.331 1.00 95.38 94 LEU A CA 1
ATOM 690 C C . LEU A 1 94 ? -6.530 -8.426 -0.514 1.00 95.38 94 LEU A C 1
ATOM 692 O O . LEU A 1 94 ? -6.483 -8.413 -1.740 1.00 95.38 94 LEU A O 1
ATOM 696 N N . THR A 1 95 ? -7.676 -8.460 0.159 1.00 96.69 95 THR A N 1
ATOM 697 C CA . THR A 1 95 ? -8.983 -8.529 -0.501 1.00 96.69 95 THR A CA 1
ATOM 698 C C . THR A 1 95 ? -9.756 -7.231 -0.295 1.00 96.69 95 THR A C 1
ATOM 700 O O . THR A 1 95 ? -9.613 -6.613 0.767 1.00 96.69 95 THR A O 1
ATOM 703 N N . PRO A 1 96 ? -10.654 -6.860 -1.228 1.00 97.75 96 PRO A N 1
ATOM 704 C CA . PRO A 1 96 ? -11.537 -5.709 -1.047 1.00 97.75 96 PRO A CA 1
ATOM 705 C C . PRO A 1 96 ? -12.334 -5.769 0.260 1.00 97.75 96 PRO A C 1
ATOM 707 O O . PRO A 1 96 ? -12.540 -4.751 0.909 1.00 97.75 96 PRO A O 1
ATOM 710 N N . ARG A 1 97 ? -12.742 -6.975 0.686 1.00 97.94 97 ARG A N 1
ATOM 711 C CA . ARG A 1 97 ? -13.473 -7.188 1.943 1.00 97.94 97 ARG A CA 1
ATOM 712 C C . ARG A 1 97 ? -12.670 -6.720 3.157 1.00 97.94 97 ARG A C 1
ATOM 714 O O . ARG A 1 97 ? -13.203 -5.990 3.980 1.00 97.94 97 ARG A O 1
ATOM 721 N N . VAL A 1 98 ? -11.405 -7.132 3.265 1.00 97.38 98 VAL A N 1
ATOM 722 C CA . VAL A 1 98 ? -10.540 -6.761 4.400 1.00 97.38 98 VAL A CA 1
ATOM 723 C C . VAL A 1 98 ? -10.258 -5.260 4.402 1.00 97.38 98 VAL A C 1
ATOM 725 O O . VAL A 1 98 ? -10.307 -4.628 5.452 1.00 97.38 98 VAL A O 1
ATOM 728 N N . 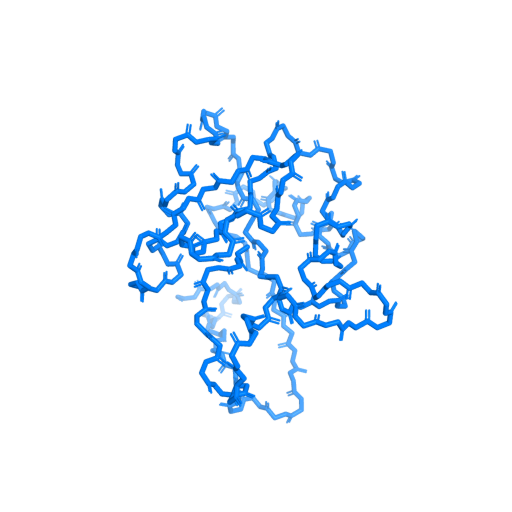LEU A 1 99 ? -10.000 -4.678 3.228 1.00 97.88 99 LEU A N 1
ATOM 729 C CA . LEU A 1 99 ? -9.737 -3.244 3.113 1.00 97.88 99 LEU A CA 1
ATOM 730 C C . LEU A 1 99 ? -10.974 -2.408 3.463 1.00 97.88 99 LEU A C 1
ATOM 732 O O . LEU A 1 99 ? -10.848 -1.402 4.153 1.00 97.88 99 LEU A O 1
ATOM 736 N N . ARG A 1 100 ? -12.168 -2.844 3.049 1.00 97.62 100 ARG A N 1
ATOM 737 C CA . ARG A 1 100 ? -13.427 -2.180 3.404 1.00 97.62 100 ARG A CA 1
ATOM 738 C C . ARG A 1 100 ? -13.662 -2.197 4.915 1.00 97.62 100 ARG A C 1
ATOM 740 O O . ARG A 1 100 ? -13.892 -1.141 5.487 1.00 97.62 100 ARG A O 1
ATOM 747 N N . GLN A 1 101 ? -13.486 -3.355 5.555 1.00 97.81 101 GLN A N 1
ATOM 748 C CA . GLN A 1 101 ? -13.592 -3.486 7.014 1.00 97.81 101 GLN A CA 1
ATOM 749 C C . GLN A 1 101 ? -12.611 -2.566 7.753 1.00 97.81 101 GLN A C 1
ATOM 751 O O . GLN A 1 101 ? -12.967 -1.969 8.762 1.00 97.81 101 GLN A O 1
ATOM 756 N N . LEU A 1 102 ? -11.383 -2.421 7.246 1.00 97.50 102 LEU A N 1
ATOM 757 C CA . LEU A 1 102 ? -10.395 -1.507 7.823 1.00 97.50 102 LEU A CA 1
ATOM 758 C C . LEU A 1 102 ? -10.848 -0.041 7.741 1.00 97.50 102 LEU A C 1
ATOM 760 O O . LEU A 1 102 ? -10.726 0.688 8.723 1.00 97.50 102 LEU A O 1
ATOM 764 N N . VAL A 1 103 ? -11.359 0.387 6.583 1.00 96.81 103 VAL A N 1
ATOM 765 C CA . VAL A 1 103 ? -11.836 1.764 6.369 1.00 96.81 103 VAL A CA 1
ATOM 766 C C . VAL A 1 103 ? -13.078 2.060 7.213 1.00 96.81 103 VAL A C 1
ATOM 768 O O . VAL A 1 103 ? -13.161 3.127 7.815 1.00 96.81 103 VAL A O 1
ATOM 771 N N . GLU A 1 104 ? -14.021 1.121 7.289 1.00 96.56 104 GLU A N 1
ATOM 772 C CA . GLU A 1 104 ? -15.215 1.229 8.139 1.00 96.56 104 GLU A CA 1
ATOM 773 C C . GLU A 1 104 ? -14.820 1.375 9.614 1.00 96.56 104 GLU A C 1
ATOM 775 O O . GLU A 1 104 ? -15.182 2.366 10.244 1.00 96.56 104 GLU A O 1
ATOM 780 N N . GLN A 1 105 ? -13.965 0.483 10.125 1.00 96.25 105 GLN A N 1
ATOM 781 C CA . GLN A 1 105 ? -13.467 0.542 11.502 1.00 96.25 105 GLN A CA 1
ATOM 782 C C . GLN A 1 105 ? -12.767 1.873 11.814 1.00 96.25 105 GLN A C 1
ATOM 784 O O . GLN A 1 105 ? -12.952 2.446 12.889 1.00 96.25 105 GLN A O 1
ATOM 789 N N . HIS A 1 106 ? -11.946 2.370 10.884 1.00 96.56 106 HIS A N 1
ATOM 790 C CA . HIS A 1 106 ? -11.251 3.646 11.035 1.00 96.56 106 HIS A CA 1
ATOM 791 C C . HIS A 1 106 ? -12.244 4.797 11.223 1.00 96.56 106 HIS A C 1
ATOM 793 O O . HIS A 1 106 ? -12.156 5.527 12.212 1.00 96.56 106 HIS A O 1
ATOM 799 N N . ARG A 1 107 ? -13.236 4.891 10.329 1.00 95.00 107 ARG A N 1
ATOM 800 C CA . ARG A 1 107 ? -14.280 5.924 10.365 1.00 95.00 107 ARG A CA 1
ATOM 801 C C . ARG A 1 107 ? -15.130 5.843 11.631 1.00 95.00 107 ARG A C 1
ATOM 803 O O . ARG A 1 107 ? -15.370 6.868 12.258 1.00 95.00 107 ARG A O 1
ATOM 810 N N . GLU A 1 108 ? -15.546 4.644 12.031 1.00 96.12 108 GLU A N 1
ATOM 811 C CA . GLU A 1 108 ? -16.381 4.430 13.222 1.00 96.12 108 GLU A CA 1
ATOM 812 C C . GLU A 1 108 ? -15.657 4.785 14.524 1.00 96.12 108 GLU A C 1
ATOM 814 O O . GLU A 1 108 ? -16.251 5.355 15.437 1.00 96.12 108 GLU A O 1
ATOM 819 N N . SER A 1 109 ? -14.364 4.469 14.611 1.00 93.62 109 SER A N 1
ATOM 820 C CA . SER A 1 109 ? -13.561 4.756 15.803 1.00 93.62 109 SER A CA 1
ATOM 821 C C . SER A 1 109 ? -13.177 6.231 15.963 1.00 93.62 109 SER A C 1
ATOM 823 O O . SER A 1 109 ? -12.774 6.628 17.055 1.00 93.62 109 SE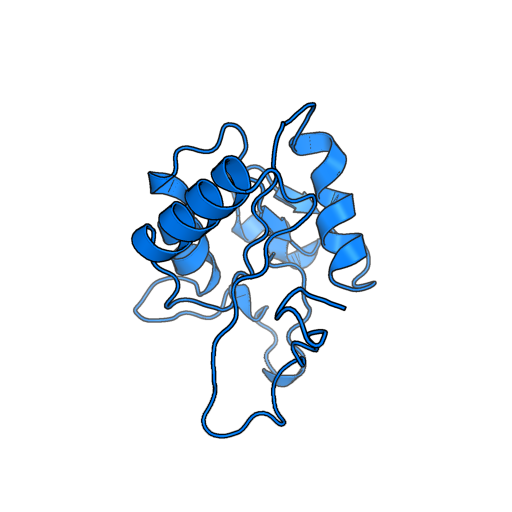R A O 1
ATOM 825 N N . GLY A 1 110 ? -13.243 7.030 14.890 1.00 92.12 110 GLY A N 1
ATOM 826 C CA . GLY A 1 110 ? -12.692 8.389 14.865 1.00 92.12 110 GLY A CA 1
ATOM 827 C C . GLY A 1 110 ? -11.185 8.438 15.152 1.00 92.12 110 GLY A C 1
ATOM 828 O O . GLY A 1 110 ? -10.683 9.437 15.667 1.00 92.12 110 GLY A O 1
ATOM 829 N N . ALA A 1 111 ? -10.462 7.346 14.888 1.00 91.50 111 ALA A N 1
ATOM 830 C CA . ALA A 1 111 ? -9.043 7.245 15.199 1.00 91.50 111 ALA A CA 1
ATOM 831 C C . ALA A 1 111 ? -8.205 8.097 14.240 1.00 91.50 111 ALA A C 1
ATOM 833 O O . ALA A 1 111 ? -8.457 8.119 13.041 1.00 91.50 111 ALA A O 1
ATOM 834 N N . ALA A 1 112 ? -7.132 8.715 14.741 1.00 92.81 112 ALA A N 1
ATOM 835 C CA . ALA A 1 112 ? -6.175 9.424 13.886 1.00 92.81 112 ALA A CA 1
ATOM 836 C C . ALA A 1 112 ? -5.445 8.477 12.910 1.00 92.81 112 ALA A C 1
ATOM 838 O O . ALA A 1 112 ? -5.070 8.873 11.811 1.00 92.81 112 ALA A O 1
ATOM 839 N N . ALA A 1 113 ? -5.246 7.217 13.307 1.00 94.31 113 ALA A N 1
ATOM 840 C CA . ALA A 1 113 ? -4.675 6.176 12.465 1.00 94.31 113 ALA A CA 1
ATOM 841 C C . ALA A 1 113 ? -5.227 4.803 12.859 1.00 94.31 113 ALA A C 1
ATOM 843 O O . ALA A 1 113 ? -5.421 4.507 14.038 1.00 94.31 113 ALA A O 1
ATOM 844 N N . THR A 1 114 ? -5.421 3.937 11.867 1.00 95.31 114 THR A N 1
ATOM 845 C CA . THR A 1 114 ? -5.825 2.541 12.070 1.00 95.31 114 THR A CA 1
ATOM 846 C C . THR A 1 114 ? -4.886 1.638 11.282 1.00 95.31 114 THR A C 1
ATOM 848 O O . THR A 1 114 ? -4.644 1.862 10.097 1.00 95.31 114 THR A O 1
ATOM 851 N N . VAL A 1 115 ? -4.337 0.614 11.938 1.00 95.06 115 VAL A N 1
ATOM 852 C CA . VAL A 1 115 ? -3.343 -0.292 11.347 1.00 95.06 115 VAL A CA 1
ATOM 853 C C . VAL A 1 115 ? -3.928 -1.692 11.222 1.00 95.06 115 VAL A C 1
ATOM 855 O O . VAL A 1 115 ? -4.386 -2.273 12.205 1.00 95.06 115 VAL A O 1
ATOM 858 N N . LEU A 1 116 ? -3.861 -2.263 10.018 1.00 95.25 116 LEU A N 1
ATOM 859 C CA . LEU A 1 116 ? -4.166 -3.674 9.800 1.00 95.25 116 LEU A CA 1
ATOM 860 C C . LEU A 1 116 ? -3.005 -4.537 10.310 1.00 95.25 116 LEU A C 1
ATOM 862 O O . LEU A 1 116 ? -1.887 -4.449 9.801 1.00 95.25 116 LEU A O 1
ATOM 866 N N . SER A 1 117 ? -3.277 -5.388 11.296 1.00 93.88 117 SER A N 1
ATOM 867 C CA . SER A 1 117 ? -2.302 -6.313 11.883 1.00 93.88 117 SER A CA 1
ATOM 868 C C . SER A 1 117 ? -2.744 -7.769 11.753 1.00 93.88 117 SER A C 1
ATOM 870 O O . SER A 1 117 ? -3.926 -8.052 11.576 1.00 93.88 117 SER A O 1
ATOM 872 N N . PHE A 1 118 ? -1.803 -8.696 11.898 1.00 93.00 118 PHE A N 1
ATOM 873 C CA . PHE A 1 118 ? -2.055 -10.135 11.945 1.00 93.00 118 PHE A CA 1
ATOM 874 C C . PHE A 1 118 ? -1.002 -10.821 12.822 1.00 93.00 118 PHE A C 1
ATOM 876 O O . PHE A 1 118 ? 0.027 -10.223 13.141 1.00 93.00 118 PHE A O 1
ATOM 883 N N . GLU A 1 119 ? -1.250 -12.077 13.185 1.00 93.56 119 GLU A N 1
ATOM 884 C CA . GLU A 1 119 ? -0.335 -12.894 13.985 1.00 93.56 119 GLU A CA 1
ATOM 885 C C . GLU A 1 119 ? 0.369 -13.928 13.089 1.00 93.56 119 GLU A C 1
ATOM 887 O O . GLU A 1 119 ? -0.220 -14.956 12.744 1.00 93.56 119 GLU A O 1
ATOM 892 N N . PRO A 1 120 ? 1.610 -13.662 12.636 1.00 92.25 120 PRO A N 1
ATOM 893 C CA . PRO A 1 120 ? 2.378 -14.632 11.865 1.00 92.25 120 PRO A CA 1
ATOM 894 C C . PRO A 1 120 ? 2.911 -15.765 12.761 1.00 92.25 120 PRO A C 1
ATOM 896 O O . PRO A 1 120 ? 3.291 -15.505 13.903 1.00 92.25 120 PRO A O 1
ATOM 899 N N . PRO A 1 121 ? 3.089 -16.989 12.226 1.00 90.56 121 PRO A N 1
ATOM 900 C CA . PRO A 1 121 ? 3.777 -18.065 12.944 1.00 90.56 121 PRO A CA 1
ATOM 901 C C . PRO A 1 121 ? 5.225 -17.725 13.345 1.00 90.56 121 PRO A C 1
ATOM 903 O O . PRO A 1 121 ? 5.666 -18.120 14.420 1.00 90.56 121 PRO A O 1
ATOM 906 N N . ASP A 1 122 ? 5.967 -16.986 12.503 1.00 91.06 122 ASP A N 1
ATOM 907 C CA . ASP A 1 122 ? 7.275 -16.409 12.859 1.00 91.06 122 ASP A CA 1
ATOM 908 C C . ASP A 1 122 ? 7.199 -14.875 12.817 1.00 91.06 122 ASP A C 1
ATOM 910 O O . ASP A 1 122 ? 7.117 -14.284 11.732 1.00 91.06 122 ASP A O 1
ATOM 914 N N . PRO A 1 123 ? 7.262 -14.195 13.972 1.00 86.12 123 PRO A N 1
ATOM 915 C CA . PRO A 1 123 ? 7.166 -12.747 14.006 1.00 86.12 123 PRO A CA 1
ATOM 916 C C . PRO A 1 123 ? 8.434 -12.061 13.473 1.00 86.12 123 PRO A C 1
ATOM 918 O O . PRO A 1 123 ? 8.357 -10.931 12.996 1.00 86.12 123 PRO A O 1
ATOM 921 N N . ARG A 1 124 ? 9.625 -12.681 13.500 1.00 85.38 124 ARG A N 1
ATOM 922 C CA . ARG A 1 124 ? 10.929 -12.008 13.246 1.00 85.38 124 ARG A CA 1
ATOM 923 C C . ARG A 1 124 ? 11.045 -11.297 11.895 1.00 85.38 124 ARG A C 1
ATOM 925 O O . ARG A 1 124 ? 11.845 -10.376 11.780 1.00 85.38 124 ARG A O 1
ATOM 932 N N . ALA A 1 125 ? 10.232 -11.671 10.912 1.00 82.75 125 ALA A N 1
ATOM 933 C CA . ALA A 1 125 ? 10.232 -11.072 9.581 1.00 82.75 125 ALA A CA 1
ATOM 934 C C . ALA A 1 125 ? 9.437 -9.752 9.459 1.00 82.75 125 ALA A C 1
ATOM 936 O O . ALA A 1 125 ? 9.560 -9.073 8.439 1.00 82.75 125 ALA A O 1
ATOM 937 N N . TYR A 1 126 ? 8.634 -9.390 10.466 1.00 89.00 126 TYR A N 1
ATOM 938 C CA . TYR A 1 126 ? 7.689 -8.267 10.409 1.00 89.00 126 TYR A CA 1
ATOM 939 C C . TYR A 1 126 ? 7.991 -7.180 11.445 1.00 89.00 126 TYR A C 1
ATOM 941 O O . TYR A 1 126 ? 8.702 -7.423 12.420 1.00 89.00 126 TYR A O 1
ATOM 949 N N . GLY A 1 127 ? 7.405 -5.992 11.257 1.00 89.75 127 GLY A N 1
ATOM 950 C CA . GLY A 1 127 ? 7.292 -4.992 12.322 1.00 89.75 127 GLY A CA 1
ATOM 951 C C . GLY A 1 127 ? 6.480 -5.527 13.508 1.00 89.75 127 GLY A C 1
ATOM 952 O O . GLY A 1 127 ? 5.785 -6.540 13.397 1.00 89.75 127 GLY A O 1
ATOM 953 N N . ARG A 1 128 ? 6.597 -4.885 14.670 1.00 93.12 128 ARG A N 1
ATOM 954 C CA . ARG A 1 128 ? 5.861 -5.271 15.880 1.00 93.12 128 ARG A CA 1
ATOM 955 C C . ARG A 1 128 ? 4.748 -4.280 16.147 1.00 93.12 128 ARG A C 1
ATOM 957 O O . ARG A 1 128 ? 4.959 -3.079 16.050 1.00 93.12 128 ARG A O 1
ATOM 964 N N . ILE A 1 129 ? 3.593 -4.815 16.513 1.00 93.06 129 ILE A N 1
ATOM 965 C CA . ILE A 1 129 ? 2.499 -4.048 17.086 1.00 93.06 129 ILE A CA 1
ATOM 966 C C . ILE A 1 129 ? 2.699 -4.081 18.596 1.00 93.06 129 ILE A C 1
ATOM 968 O O . ILE A 1 129 ? 2.551 -5.138 19.208 1.00 93.06 129 ILE A O 1
ATOM 972 N N . VAL A 1 130 ? 3.097 -2.949 19.168 1.00 92.44 130 VAL A N 1
ATOM 973 C CA . VAL A 1 130 ? 3.162 -2.763 20.619 1.00 92.44 130 VAL A CA 1
ATOM 974 C C . VAL A 1 130 ? 1.850 -2.122 21.041 1.00 92.44 130 VAL A C 1
ATOM 976 O O . VAL A 1 130 ? 1.350 -1.218 20.370 1.00 92.44 130 VAL A O 1
ATOM 979 N N . ARG A 1 131 ? 1.242 -2.670 22.090 1.00 91.62 131 ARG A N 1
ATOM 980 C CA . ARG A 1 131 ? -0.018 -2.177 22.632 1.00 91.62 131 ARG A CA 1
ATOM 981 C C . ARG A 1 131 ? 0.152 -1.895 24.111 1.00 91.62 131 ARG A C 1
ATOM 983 O O . ARG A 1 131 ? 0.822 -2.663 24.802 1.00 91.62 131 ARG A O 1
ATOM 990 N N . ASN A 1 132 ? -0.503 -0.841 24.576 1.00 91.19 132 ASN A N 1
ATOM 991 C CA . ASN A 1 132 ? -0.624 -0.553 25.997 1.00 91.19 132 ASN A CA 1
ATOM 992 C C . ASN A 1 132 ? -1.567 -1.557 26.696 1.00 91.19 132 ASN A C 1
ATOM 994 O O . ASN A 1 132 ? -2.134 -2.458 26.067 1.00 91.19 132 ASN A O 1
ATOM 998 N N . ALA A 1 133 ? -1.734 -1.408 28.012 1.00 90.88 133 ALA A N 1
ATOM 999 C CA . ALA A 1 133 ? -2.563 -2.301 28.825 1.00 90.88 133 ALA A CA 1
ATOM 1000 C C . ALA A 1 133 ? -4.044 -2.297 28.399 1.00 90.88 133 ALA A C 1
ATOM 1002 O O . ALA A 1 133 ? -4.741 -3.297 28.556 1.00 90.88 133 ALA A O 1
ATOM 1003 N N . GLU A 1 134 ? -4.507 -1.194 27.816 1.00 86.19 134 GLU A N 1
ATOM 1004 C CA . GLU A 1 134 ? -5.860 -1.006 27.298 1.00 86.19 134 GLU A CA 1
ATOM 1005 C C . GLU A 1 134 ? -6.038 -1.570 25.874 1.00 86.19 134 GLU A C 1
ATOM 1007 O O . GLU A 1 134 ? -7.131 -1.510 25.311 1.00 86.19 134 GLU A O 1
ATOM 1012 N N . GLY A 1 135 ? -4.980 -2.127 25.272 1.00 80.56 135 GLY A N 1
ATOM 1013 C CA . GLY A 1 135 ? -5.005 -2.728 23.938 1.00 80.56 135 GLY A CA 1
ATOM 1014 C C . GLY A 1 135 ? -4.906 -1.729 22.779 1.00 80.56 135 GLY A C 1
ATOM 1015 O O . GLY A 1 135 ? -5.044 -2.137 21.623 1.00 80.56 135 GLY A O 1
ATOM 1016 N N . SER A 1 136 ? -4.645 -0.452 23.064 1.00 82.56 136 SER A N 1
ATOM 1017 C CA . SER A 1 136 ? -4.399 0.595 22.063 1.00 82.56 136 SER A CA 1
ATOM 1018 C C . SER A 1 136 ? -2.943 0.588 21.601 1.00 82.56 136 SER A C 1
ATOM 1020 O O . SER A 1 136 ? -2.067 0.138 22.334 1.00 82.56 136 SER A O 1
ATOM 1022 N N . LEU A 1 137 ? -2.686 1.072 20.381 1.00 82.00 137 LEU A N 1
ATOM 1023 C CA . LEU A 1 137 ? -1.326 1.220 19.849 1.00 82.00 137 LEU A CA 1
ATOM 1024 C C . LEU A 1 137 ? -0.520 2.222 20.688 1.00 82.00 137 LEU A C 1
ATOM 1026 O O . LEU A 1 137 ? -1.034 3.294 21.005 1.00 82.00 137 LEU A O 1
ATOM 1030 N N . GLU A 1 138 ? 0.718 1.847 21.019 1.00 70.25 138 GLU A N 1
ATOM 1031 C CA . GLU A 1 138 ? 1.724 2.697 21.680 1.00 70.25 138 GLU A CA 1
ATOM 1032 C C . GLU A 1 138 ? 2.639 3.387 20.660 1.00 70.25 138 GLU A C 1
ATOM 1034 O O . GLU A 1 138 ? 3.047 2.716 19.678 1.00 70.25 138 GLU A O 1
#

Sequence (138 aa):
MAAGQGTRMKSATPKHLHPLLGRRLADWAIEAVRPLEPDHLVVVASPQAADAFDGLTVAVQREPLGTGDAVRSAEPFVGDTDSV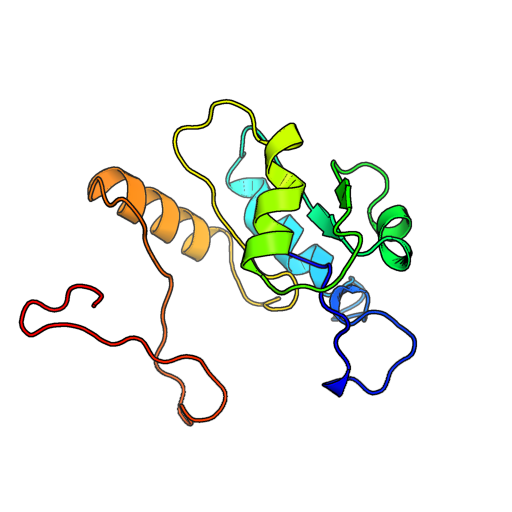LVVSADHPLLTPRVLRQLVEQHRESGAAATVLSFEPPDPRAYGRIVRNAEGSLE

Radius of gyration: 15.73 Å; chains: 1; bounding box: 34×36×46 Å

Secondary structure (DSSP, 8-state):
------GGG--SS-GGGSEETTEEHHHHHHHHHGGG--S--EEEE-TTTGGGGTTSEEEE-SS---HHHHHHHTHHHH-S-S------TT-TT--HHHHHHHHHHHHHHT-S--------S-GGGS----B-TTS-B-